Protein AF-A0A3D0NR57-F1 (afdb_monomer)

Mean predicted aligned error: 5.12 Å

Radius of gyration: 17.78 Å; Cα contacts (8 Å, |Δi|>4): 82; chains: 1; bounding box: 37×34×41 Å

Secondary structure (DSSP, 8-state):
--------PPEEEEETTEEEEE-----SSSEEEEEEEEEEPPPTTT-----STTS-S-----SEEEEEEEEEEE-TT-S--

Solvent-accessible surface area (backbone atoms only — not comparable to full-atom values): 5790 Å² total; per-residue (Å²): 134,88,78,82,81,86,86,84,73,64,43,86,46,74,57,100,92,43,77,45,71,49,69,92,78,85,79,97,66,67,46,71,39,75,46,75,50,75,47,61,62,76,52,78,90,82,46,84,77,60,86,58,96,86,31,70,100,71,86,87,72,64,81,52,54,75,49,74,47,76,65,43,76,46,58,86,80,74,67,84,131

Foldseek 3Di:
DPPDDDDDFWDWDADPVGIDTDDDTDDPAWFWDKDKDKAADDDCVVDDADPDPVGDPDDDDDRIDMDIDGGDTDHPPPDDD

pLDDT: mean 90.53, std 8.97, range [49.31, 98.38]

Structure (mmCIF, N/CA/C/O backbone):
data_AF-A0A3D0NR57-F1
#
_entry.id   AF-A0A3D0NR57-F1
#
loop_
_atom_site.group_PDB
_atom_site.id
_atom_site.type_symbol
_atom_site.label_atom_id
_atom_site.label_alt_id
_atom_site.label_comp_id
_atom_site.label_asym_id
_atom_site.label_entity_id
_atom_site.label_seq_id
_atom_site.pdbx_PDB_ins_code
_atom_site.Cartn_x
_atom_site.Cartn_y
_atom_site.Cartn_z
_atom_site.occupancy
_atom_site.B_iso_or_equiv
_atom_site.auth_seq_id
_atom_site.auth_comp_id
_atom_site.auth_asym_id
_atom_site.auth_atom_id
_atom_site.pdbx_PDB_model_num
ATOM 1 N N . ASP A 1 1 ? -14.148 13.240 12.754 1.00 49.31 1 ASP A N 1
ATOM 2 C CA . ASP A 1 1 ? -14.019 14.690 12.448 1.00 49.31 1 ASP A CA 1
ATOM 3 C C . ASP A 1 1 ? -12.911 15.013 11.436 1.00 49.31 1 ASP A C 1
ATOM 5 O O . ASP A 1 1 ? -12.399 16.123 11.433 1.00 49.31 1 ASP A O 1
ATOM 9 N N . GLY A 1 2 ? -12.500 14.062 10.579 1.00 64.94 2 GLY A N 1
ATOM 10 C CA . GLY A 1 2 ? -11.454 14.280 9.561 1.00 64.94 2 GLY A CA 1
ATOM 11 C C . GLY A 1 2 ? -10.026 14.524 10.084 1.00 64.94 2 GLY A C 1
ATOM 12 O O . GLY A 1 2 ? -9.095 14.549 9.290 1.00 64.94 2 GLY A O 1
ATOM 13 N N . ASN A 1 3 ? -9.839 14.677 11.399 1.00 79.12 3 ASN A N 1
ATOM 14 C CA . ASN A 1 3 ? -8.558 15.063 12.003 1.00 79.12 3 ASN A CA 1
ATOM 15 C C . ASN A 1 3 ? -7.608 13.896 12.299 1.00 79.12 3 ASN A C 1
ATOM 17 O O . ASN A 1 3 ? -6.419 14.119 12.526 1.00 79.12 3 ASN A O 1
ATOM 21 N N . TYR A 1 4 ? -8.106 12.661 12.322 1.00 89.06 4 TYR A N 1
ATOM 22 C CA . TYR A 1 4 ? -7.263 11.506 12.585 1.00 89.06 4 TYR A CA 1
ATOM 23 C C . TYR A 1 4 ? -6.621 10.982 11.301 1.00 89.06 4 TYR A C 1
ATOM 25 O O . TYR A 1 4 ? -7.290 10.698 10.307 1.00 89.06 4 TYR A O 1
ATOM 33 N N . LYS A 1 5 ? -5.298 10.828 11.354 1.00 92.44 5 LYS A N 1
ATOM 34 C CA . LYS A 1 5 ? -4.483 10.216 10.312 1.00 92.44 5 LYS A CA 1
ATOM 35 C C . LYS A 1 5 ? -3.450 9.321 10.977 1.00 92.44 5 LYS A C 1
ATOM 37 O O . LYS A 1 5 ? -2.681 9.782 11.817 1.00 92.44 5 LYS A O 1
ATOM 42 N N . ALA A 1 6 ? -3.391 8.072 10.542 1.00 93.44 6 ALA A N 1
ATOM 43 C CA . ALA A 1 6 ? -2.301 7.170 10.869 1.00 93.44 6 ALA A CA 1
ATOM 44 C C . ALA A 1 6 ? -1.564 6.771 9.593 1.00 93.44 6 ALA A C 1
ATOM 46 O O . ALA A 1 6 ? -2.159 6.613 8.529 1.00 93.44 6 ALA A O 1
ATOM 47 N N . THR A 1 7 ? -0.246 6.646 9.703 1.00 94.00 7 THR A N 1
ATOM 48 C CA . THR A 1 7 ? 0.637 6.256 8.605 1.00 94.00 7 THR A CA 1
ATOM 49 C C . THR A 1 7 ? 1.652 5.254 9.120 1.00 94.00 7 THR A C 1
ATOM 51 O O . THR A 1 7 ? 2.138 5.397 10.240 1.00 94.00 7 THR A O 1
ATOM 54 N N . GLY A 1 8 ? 2.011 4.286 8.288 1.00 94.50 8 GLY A N 1
ATOM 55 C CA . GLY A 1 8 ? 3.070 3.328 8.569 1.00 94.50 8 GLY A CA 1
ATOM 56 C C . GLY A 1 8 ? 3.770 2.916 7.281 1.00 94.50 8 GLY A C 1
ATOM 57 O O . GLY A 1 8 ? 3.254 3.144 6.187 1.00 94.50 8 GLY A O 1
ATOM 58 N N . THR A 1 9 ? 4.943 2.311 7.425 1.00 95.56 9 THR A N 1
ATOM 59 C CA . THR A 1 9 ? 5.679 1.696 6.318 1.00 95.56 9 THR A CA 1
ATOM 60 C C . THR A 1 9 ? 5.509 0.195 6.428 1.00 95.56 9 THR A C 1
ATOM 62 O O . THR A 1 9 ? 5.763 -0.371 7.491 1.00 95.56 9 THR A O 1
ATOM 65 N N . PHE A 1 10 ? 5.072 -0.448 5.348 1.00 96.44 10 PHE A N 1
ATOM 66 C CA . PHE A 1 10 ? 4.994 -1.899 5.333 1.00 96.44 10 PHE A CA 1
ATOM 67 C C . PHE A 1 10 ? 6.394 -2.498 5.233 1.00 96.44 10 PHE A C 1
ATOM 69 O O . PHE A 1 10 ? 7.224 -2.030 4.453 1.00 96.44 10 PHE A O 1
ATOM 76 N N . MET A 1 11 ? 6.627 -3.558 5.995 1.00 95.88 11 MET A N 1
ATOM 77 C CA . MET A 1 11 ? 7.847 -4.356 5.927 1.00 95.88 11 MET A CA 1
ATOM 78 C C . MET A 1 11 ? 7.556 -5.662 5.181 1.00 95.88 11 MET A C 1
ATOM 80 O O . MET A 1 11 ? 6.426 -6.148 5.264 1.00 95.88 11 MET A O 1
ATOM 84 N N . PRO A 1 12 ? 8.526 -6.241 4.449 1.00 95.69 12 PRO A N 1
ATOM 85 C CA . PRO A 1 12 ? 8.373 -7.580 3.890 1.00 95.69 12 PRO A CA 1
ATOM 86 C C . PRO A 1 12 ? 8.312 -8.614 5.023 1.00 95.69 12 PRO A C 1
ATOM 88 O O . PRO A 1 12 ? 9.127 -8.589 5.946 1.00 95.69 12 PRO A O 1
ATOM 91 N N . MET A 1 13 ? 7.335 -9.511 4.960 1.00 97.88 13 MET A N 1
ATOM 92 C CA . MET A 1 13 ? 7.017 -10.519 5.973 1.00 97.88 13 MET A CA 1
ATOM 93 C C . MET A 1 13 ? 6.519 -11.802 5.294 1.00 97.88 13 MET A C 1
ATOM 95 O O . MET A 1 13 ? 6.229 -11.816 4.099 1.00 97.88 13 MET A O 1
ATOM 99 N N . ALA A 1 14 ? 6.410 -12.888 6.054 1.00 98.00 14 ALA A N 1
ATOM 100 C CA . ALA A 1 14 ? 5.777 -14.124 5.607 1.00 98.00 14 ALA A CA 1
ATOM 101 C C . ALA A 1 14 ? 4.749 -14.588 6.643 1.00 98.00 14 ALA A C 1
ATOM 103 O O . ALA A 1 14 ? 4.994 -14.486 7.847 1.00 98.00 14 ALA A O 1
ATOM 104 N N . ALA A 1 15 ? 3.623 -15.109 6.167 1.00 96.88 15 ALA A N 1
ATOM 105 C CA . ALA A 1 15 ? 2.642 -15.850 6.956 1.00 96.88 15 ALA A CA 1
ATOM 106 C C . ALA A 1 15 ? 2.423 -17.240 6.335 1.00 96.88 15 ALA A C 1
ATOM 108 O O . ALA A 1 15 ? 3.102 -17.621 5.378 1.00 96.88 15 ALA A O 1
ATOM 109 N N . SER A 1 16 ? 1.511 -18.029 6.903 1.00 97.56 16 SER A N 1
ATOM 110 C CA . SER A 1 16 ? 1.207 -19.386 6.428 1.00 97.56 16 SER A CA 1
ATOM 111 C C . SER A 1 16 ? 0.669 -19.436 4.993 1.00 97.56 16 SER A C 1
ATOM 113 O O . SER A 1 16 ? 0.753 -20.484 4.360 1.00 97.56 16 SER A O 1
ATOM 115 N N . ASP A 1 17 ? 0.146 -18.326 4.474 1.00 97.19 17 ASP A N 1
ATOM 116 C CA . ASP A 1 17 ? -0.353 -18.152 3.106 1.00 97.19 17 ASP A CA 1
ATOM 117 C C . ASP A 1 17 ? 0.684 -17.546 2.140 1.00 97.19 17 ASP A C 1
ATOM 119 O O . ASP A 1 17 ? 0.408 -17.410 0.948 1.00 97.19 17 ASP A O 1
ATOM 123 N N . GLY A 1 18 ? 1.895 -17.244 2.622 1.00 98.06 18 GLY A N 1
ATOM 124 C CA . GLY A 1 18 ? 3.021 -16.806 1.803 1.00 98.06 18 GLY A CA 1
ATOM 125 C C . GLY A 1 18 ? 3.574 -15.416 2.149 1.00 98.06 18 GLY A C 1
ATOM 126 O O . GLY A 1 18 ? 3.271 -14.839 3.201 1.00 98.06 18 GLY A O 1
ATOM 127 N N . PRO A 1 19 ? 4.470 -14.890 1.293 1.00 98.38 19 PRO A N 1
ATOM 128 C CA . PRO A 1 19 ? 5.115 -13.600 1.502 1.00 98.38 19 PRO A CA 1
ATOM 129 C C . PRO A 1 19 ? 4.152 -12.432 1.255 1.00 98.38 19 PRO A C 1
ATOM 131 O O . PRO A 1 19 ? 3.396 -12.429 0.286 1.00 98.38 19 PRO A O 1
ATOM 134 N N . HIS A 1 20 ? 4.230 -11.403 2.094 1.00 97.44 20 HIS A N 1
ATOM 135 C CA . HIS A 1 20 ? 3.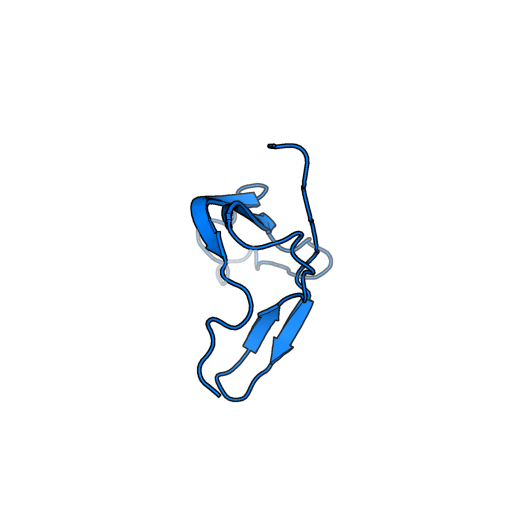456 -10.170 1.956 1.00 97.44 20 HIS A CA 1
ATOM 136 C C . HIS A 1 20 ? 4.202 -8.965 2.543 1.00 97.44 20 HIS A C 1
ATOM 138 O O . HIS A 1 20 ? 5.178 -9.106 3.274 1.00 97.44 20 HIS A O 1
ATOM 144 N N . TYR A 1 21 ? 3.726 -7.760 2.233 1.00 96.69 21 TYR A N 1
ATOM 145 C CA . TYR A 1 21 ? 4.133 -6.532 2.915 1.00 96.69 21 TYR A CA 1
ATOM 146 C C . TYR A 1 21 ? 3.076 -6.183 3.963 1.00 96.69 21 TYR A C 1
ATOM 148 O O . TYR A 1 21 ? 1.894 -6.124 3.628 1.00 96.69 21 TYR A O 1
ATOM 156 N N . GLY A 1 22 ? 3.479 -5.952 5.212 1.00 96.00 22 GLY A N 1
ATOM 157 C CA . GLY A 1 22 ? 2.543 -5.706 6.310 1.00 96.00 22 GLY A CA 1
ATOM 158 C C . GLY A 1 22 ? 3.025 -4.662 7.312 1.00 96.00 22 GLY A C 1
ATOM 159 O O . GLY A 1 22 ? 4.219 -4.380 7.426 1.00 96.00 22 GLY A O 1
ATOM 160 N N . ALA A 1 23 ? 2.076 -4.079 8.043 1.00 95.88 23 ALA A N 1
ATOM 161 C CA . ALA A 1 23 ? 2.325 -3.244 9.212 1.00 95.88 23 ALA A CA 1
ATOM 162 C C . ALA A 1 23 ? 1.116 -3.275 10.152 1.00 95.88 23 ALA A C 1
ATOM 164 O O . ALA A 1 23 ? -0.030 -3.254 9.704 1.00 95.88 23 ALA A O 1
ATOM 165 N N . ASN A 1 24 ? 1.374 -3.239 11.459 1.00 93.62 24 ASN A N 1
ATOM 166 C CA . ASN A 1 24 ? 0.325 -3.024 12.448 1.00 93.62 24 ASN A CA 1
ATOM 167 C C . ASN A 1 24 ? 0.004 -1.530 12.547 1.00 93.62 24 ASN A C 1
ATOM 169 O O . ASN A 1 24 ? 0.908 -0.705 12.693 1.00 93.62 24 ASN A O 1
ATOM 173 N N . LEU A 1 25 ? -1.284 -1.185 12.524 1.00 91.69 25 LEU A N 1
ATOM 174 C CA . LEU A 1 25 ? -1.761 0.188 12.668 1.00 91.69 25 LEU A CA 1
ATOM 175 C C . LEU A 1 25 ? -2.806 0.261 13.783 1.00 91.69 25 LEU A C 1
ATOM 177 O O . LEU A 1 25 ? -3.718 -0.560 13.850 1.00 91.69 25 LEU A O 1
ATOM 181 N N . LYS A 1 26 ? -2.680 1.251 14.668 1.00 91.00 26 LYS A N 1
ATOM 182 C CA . LYS A 1 26 ? -3.656 1.493 15.736 1.00 91.00 26 LYS A CA 1
ATOM 183 C C . LYS A 1 26 ? -4.677 2.528 15.278 1.00 91.00 26 LYS A C 1
ATOM 185 O O . LYS A 1 26 ? -4.307 3.695 15.213 1.00 91.00 26 LYS A O 1
ATOM 190 N N . MET A 1 27 ? -5.921 2.105 15.056 1.00 92.25 27 MET A N 1
ATOM 191 C CA . MET A 1 27 ? -7.069 2.951 14.674 1.00 92.25 27 MET A CA 1
ATOM 192 C C . MET A 1 27 ? -7.606 3.796 15.854 1.00 92.25 27 MET A C 1
ATOM 194 O O . MET A 1 27 ? -7.426 3.404 17.011 1.00 92.25 27 MET A O 1
ATOM 198 N N . ASP A 1 28 ? -8.260 4.938 15.587 1.00 92.88 28 ASP A N 1
ATOM 199 C CA . ASP A 1 28 ? -8.855 5.832 16.610 1.00 92.88 28 ASP A CA 1
ATOM 200 C C . ASP A 1 28 ? -10.302 5.506 17.000 1.00 92.88 28 ASP A C 1
ATOM 202 O O . ASP A 1 28 ? -10.850 6.134 17.904 1.00 92.88 28 ASP A O 1
ATOM 206 N N . GLY A 1 29 ? -10.910 4.505 16.377 1.00 93.00 29 GLY A N 1
ATOM 207 C CA . GLY A 1 29 ? -12.269 4.083 16.683 1.00 93.00 29 GLY A CA 1
ATOM 208 C C . GLY A 1 29 ? -12.887 3.342 15.513 1.00 93.00 29 GLY A C 1
ATOM 209 O O . GLY A 1 29 ? -12.200 3.013 14.553 1.00 93.00 29 GLY A O 1
ATOM 210 N N . ASP A 1 30 ? -14.180 3.070 15.614 1.00 94.88 30 ASP A N 1
ATOM 211 C CA . ASP A 1 30 ? -14.962 2.536 14.505 1.00 94.88 30 ASP A CA 1
ATOM 212 C C . ASP A 1 30 ? -15.361 3.677 13.570 1.00 94.88 30 ASP A C 1
ATOM 214 O O . ASP A 1 30 ? -15.706 4.772 14.024 1.00 94.88 30 ASP A O 1
ATOM 218 N N . GLY A 1 31 ? -15.365 3.429 12.263 1.00 94.06 31 GLY A N 1
ATOM 219 C CA . GLY A 1 31 ? -15.755 4.460 11.311 1.00 94.06 31 GLY A CA 1
ATOM 220 C C . GLY A 1 31 ? -15.349 4.190 9.874 1.00 94.06 31 GLY A C 1
ATOM 221 O O . GLY A 1 31 ? -14.773 3.155 9.538 1.00 94.06 31 GLY A O 1
ATOM 222 N N . LEU A 1 32 ? -15.673 5.165 9.026 1.00 95.19 32 LEU A N 1
ATOM 223 C CA . LEU A 1 32 ? -15.244 5.203 7.636 1.00 95.19 32 LEU A CA 1
ATOM 224 C C . LEU A 1 32 ? -13.924 5.964 7.522 1.00 95.19 32 LEU A C 1
ATOM 226 O O . LEU A 1 32 ? -13.825 7.118 7.940 1.00 95.19 32 LEU A O 1
ATOM 230 N N . TYR A 1 33 ? -12.947 5.334 6.884 1.00 94.81 33 TYR A N 1
ATOM 231 C CA . TYR A 1 33 ? -1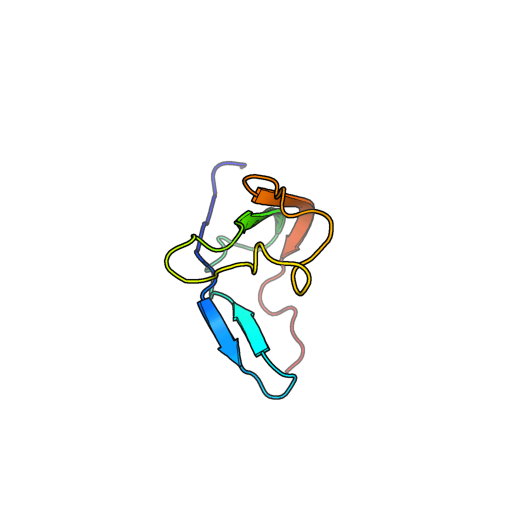1.622 5.881 6.630 1.00 94.81 33 TYR A CA 1
ATOM 232 C C . TYR A 1 33 ? -11.355 5.939 5.129 1.00 94.81 33 TYR A C 1
ATOM 234 O O . TYR A 1 33 ? -11.808 5.087 4.366 1.00 94.81 33 TYR A O 1
ATOM 242 N N . THR A 1 34 ? -10.573 6.921 4.697 1.00 96.00 34 THR A N 1
ATOM 243 C CA . THR A 1 34 ? -9.897 6.851 3.399 1.00 96.00 34 THR A CA 1
ATOM 244 C C . THR A 1 34 ? -8.561 6.155 3.612 1.00 96.00 34 THR A C 1
A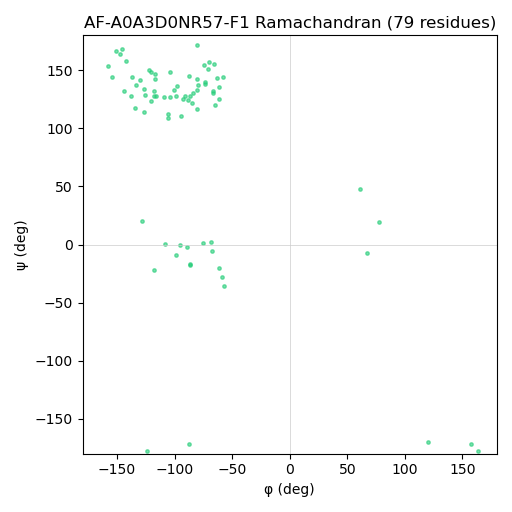TOM 246 O O . THR A 1 34 ? -7.760 6.591 4.441 1.00 96.00 34 THR A O 1
ATOM 249 N N . VAL A 1 35 ? -8.319 5.072 2.876 1.00 95.94 35 VAL A N 1
ATOM 250 C CA . VAL A 1 35 ? -7.070 4.305 2.951 1.00 95.94 35 VAL A CA 1
ATOM 251 C C . VAL A 1 35 ? -6.280 4.540 1.675 1.00 95.94 35 VAL A C 1
ATOM 253 O O . VAL A 1 35 ? -6.797 4.318 0.585 1.00 95.94 35 VAL A O 1
ATOM 256 N N . THR A 1 36 ? -5.020 4.953 1.798 1.00 97.06 36 THR A N 1
ATOM 257 C CA . THR A 1 36 ? -4.121 5.142 0.653 1.00 97.06 36 THR A CA 1
ATOM 258 C C . THR A 1 36 ? -2.902 4.243 0.792 1.00 97.06 36 THR A C 1
ATOM 260 O O . THR A 1 36 ? -2.149 4.346 1.759 1.00 97.06 36 THR A O 1
ATOM 263 N N . PHE A 1 37 ? -2.678 3.403 -0.213 1.00 97.00 37 PHE A N 1
ATOM 264 C CA . PHE A 1 37 ? -1.469 2.614 -0.390 1.00 97.00 37 PHE A CA 1
ATOM 265 C C . PHE A 1 37 ? -0.543 3.319 -1.377 1.00 97.00 37 PHE A C 1
ATOM 267 O O . PHE A 1 37 ? -0.977 3.816 -2.416 1.00 97.00 37 PHE A O 1
ATOM 274 N N . THR A 1 38 ? 0.746 3.364 -1.055 1.00 96.88 38 THR A N 1
ATOM 275 C CA . THR A 1 38 ? 1.791 3.879 -1.946 1.00 96.88 38 THR A CA 1
ATOM 276 C C . THR A 1 38 ? 2.868 2.819 -2.087 1.00 96.88 38 THR A C 1
ATOM 278 O O . THR A 1 38 ? 3.559 2.507 -1.119 1.00 96.88 38 THR A O 1
ATOM 281 N N . VAL A 1 39 ? 3.021 2.281 -3.293 1.00 95.12 39 VAL A N 1
ATOM 282 C CA . VAL A 1 39 ? 4.054 1.301 -3.632 1.00 95.12 39 VAL A CA 1
ATOM 283 C C . VAL A 1 39 ? 5.110 2.009 -4.460 1.00 95.12 39 VAL A C 1
ATOM 285 O O . VAL A 1 39 ? 4.845 2.442 -5.579 1.00 95.12 39 VAL A O 1
ATOM 288 N N . LYS A 1 40 ? 6.304 2.164 -3.895 1.00 91.94 40 LYS A N 1
ATOM 289 C CA . LYS A 1 40 ? 7.444 2.739 -4.609 1.00 91.94 40 LYS A CA 1
ATOM 290 C C . LYS A 1 40 ? 8.181 1.637 -5.352 1.00 91.94 40 LYS A C 1
ATOM 292 O O . LYS A 1 40 ? 8.266 0.515 -4.858 1.00 91.94 40 LYS A O 1
ATOM 297 N N . PHE A 1 41 ? 8.715 1.972 -6.521 1.00 88.12 41 PHE A N 1
ATOM 298 C CA . PHE A 1 41 ? 9.636 1.075 -7.206 1.00 88.12 41 PHE A CA 1
ATOM 299 C C . PHE A 1 41 ? 10.901 0.885 -6.344 1.00 88.12 41 PHE A C 1
ATOM 301 O O . PHE A 1 41 ? 11.299 1.845 -5.671 1.00 88.12 41 PHE A O 1
ATOM 308 N N . PRO A 1 42 ? 11.504 -0.320 -6.300 1.00 84.31 42 PRO A N 1
ATOM 309 C CA . PRO A 1 42 ? 12.735 -0.537 -5.552 1.00 84.31 42 PRO A CA 1
ATOM 310 C C . PRO A 1 42 ? 13.844 0.395 -6.036 1.00 84.31 42 PRO A C 1
ATOM 312 O O . PRO A 1 42 ? 13.946 0.720 -7.221 1.00 84.31 42 PRO A O 1
ATOM 315 N N . ASP A 1 43 ? 14.672 0.846 -5.101 1.00 81.81 43 ASP A N 1
ATOM 316 C CA . ASP A 1 43 ? 15.832 1.653 -5.447 1.00 81.81 43 ASP A CA 1
ATOM 317 C C . ASP A 1 43 ? 16.894 0.805 -6.171 1.00 81.81 43 ASP A C 1
ATOM 319 O O . ASP A 1 43 ? 16.977 -0.416 -6.016 1.00 81.81 43 ASP A O 1
ATOM 323 N N . SER A 1 44 ? 17.763 1.466 -6.937 1.00 77.25 44 SER A N 1
ATOM 324 C CA . SER A 1 44 ? 18.850 0.793 -7.657 1.00 77.25 44 SER A CA 1
ATOM 325 C C . SER A 1 44 ? 19.925 0.198 -6.738 1.00 77.25 44 SER A C 1
ATOM 327 O O . SER A 1 44 ? 20.856 -0.433 -7.228 1.00 77.25 44 SER A O 1
ATOM 329 N N . SER A 1 45 ? 19.853 0.424 -5.421 1.00 83.81 45 SER A N 1
ATOM 330 C CA . SER A 1 45 ? 20.747 -0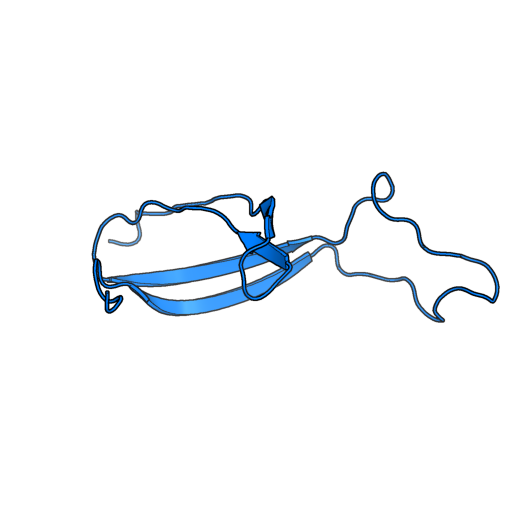.212 -4.445 1.00 83.81 45 SER A CA 1
ATOM 331 C C . SER A 1 45 ? 20.238 -1.582 -3.988 1.00 83.81 45 SER A C 1
ATOM 333 O O . SER A 1 45 ? 21.017 -2.381 -3.475 1.00 83.81 45 SER A O 1
ATOM 335 N N . THR A 1 46 ? 18.955 -1.875 -4.212 1.00 84.62 46 THR A N 1
ATOM 336 C CA . THR A 1 46 ? 18.283 -3.108 -3.778 1.00 84.62 46 THR A CA 1
ATOM 337 C C . THR A 1 46 ? 17.765 -3.950 -4.939 1.00 84.62 46 THR A C 1
ATOM 339 O O . THR A 1 46 ? 17.595 -5.158 -4.777 1.00 84.62 46 THR A O 1
ATOM 342 N N . TYR A 1 47 ? 17.548 -3.353 -6.114 1.00 88.75 47 TYR A N 1
ATOM 343 C CA . TYR A 1 47 ? 17.096 -4.065 -7.305 1.00 88.75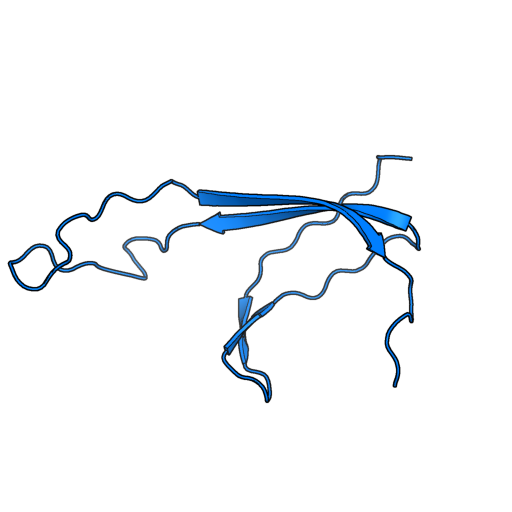 47 TYR A CA 1
ATOM 344 C C . TYR A 1 47 ? 17.724 -3.494 -8.577 1.00 88.75 47 TYR A C 1
ATOM 346 O O . TYR A 1 47 ? 17.718 -2.285 -8.804 1.00 88.75 47 TYR A O 1
ATOM 354 N N . LEU A 1 48 ? 18.249 -4.375 -9.427 1.00 89.88 48 LEU A N 1
ATOM 355 C CA . LEU A 1 48 ? 18.861 -4.017 -10.703 1.00 89.88 48 LEU A CA 1
ATOM 356 C C . LEU A 1 48 ? 18.152 -4.736 -11.846 1.00 89.88 48 LEU A C 1
ATOM 358 O O . LEU A 1 48 ? 17.639 -5.841 -11.682 1.00 89.88 48 LEU A O 1
ATOM 362 N N . ILE A 1 49 ? 18.153 -4.098 -13.013 1.00 89.62 49 ILE A N 1
ATOM 363 C CA . ILE A 1 49 ? 17.543 -4.618 -14.235 1.00 8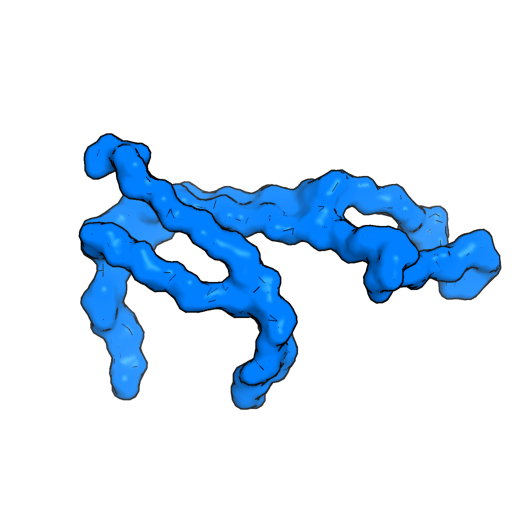9.62 49 ILE A CA 1
ATOM 364 C C . ILE A 1 49 ? 18.651 -4.793 -15.263 1.00 89.62 49 ILE A C 1
ATOM 366 O O . ILE A 1 49 ? 19.472 -3.895 -15.453 1.00 89.62 49 ILE A O 1
ATOM 370 N N . HIS A 1 50 ? 18.681 -5.954 -15.911 1.00 92.75 50 HIS A N 1
ATOM 371 C CA . HIS A 1 50 ? 19.598 -6.211 -17.014 1.00 92.75 50 HIS A CA 1
ATOM 372 C C . HIS A 1 50 ? 19.327 -5.230 -18.162 1.00 92.75 50 HIS A C 1
ATOM 374 O O . HIS A 1 50 ? 18.176 -4.990 -18.521 1.00 92.75 50 HIS A O 1
ATOM 380 N N . THR A 1 51 ? 20.388 -4.665 -18.734 1.00 89.81 51 THR A N 1
ATOM 381 C CA . THR A 1 51 ? 20.318 -3.713 -19.856 1.00 89.81 51 THR A CA 1
ATOM 382 C C . THR A 1 51 ? 20.806 -4.312 -21.177 1.00 89.81 51 THR A C 1
ATOM 384 O O . THR A 1 51 ? 20.826 -3.623 -22.195 1.00 89.81 51 THR A O 1
ATOM 387 N N . ASP A 1 52 ? 21.208 -5.584 -21.163 1.00 91.88 52 ASP A N 1
ATOM 388 C CA . ASP A 1 52 ? 21.550 -6.361 -22.349 1.00 91.88 52 ASP A CA 1
ATOM 389 C C . ASP A 1 52 ? 20.305 -7.045 -22.948 1.00 91.88 52 ASP A C 1
ATOM 391 O O . ASP A 1 52 ? 19.170 -6.810 -22.532 1.00 91.88 52 ASP A O 1
ATOM 395 N N . ASN A 1 53 ? 20.511 -7.919 -23.934 1.00 94.44 53 ASN A N 1
ATOM 396 C CA . ASN A 1 53 ? 19.435 -8.629 -24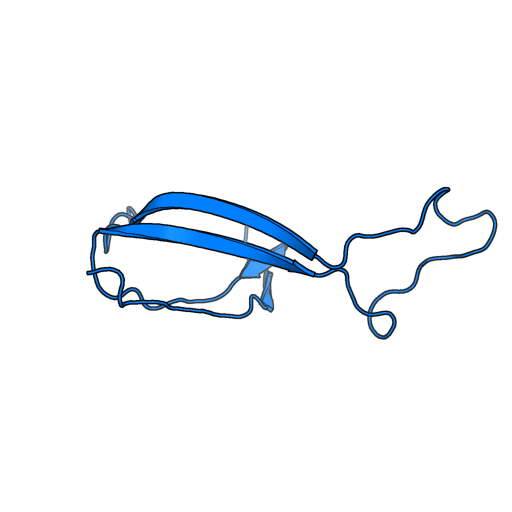.631 1.00 94.44 53 ASN A CA 1
ATOM 397 C C . ASN A 1 53 ? 18.686 -9.667 -23.769 1.00 94.44 53 ASN A C 1
ATOM 399 O O . ASN A 1 53 ? 17.814 -10.357 -24.293 1.00 94.44 53 ASN A O 1
ATOM 403 N N . THR A 1 54 ? 19.033 -9.810 -22.487 1.00 95.19 54 THR A N 1
ATOM 404 C CA . THR A 1 54 ? 18.324 -10.676 -21.533 1.00 95.19 54 THR A CA 1
ATOM 405 C C . THR A 1 54 ? 17.344 -9.903 -20.646 1.00 95.19 54 THR A C 1
ATOM 407 O O . THR A 1 54 ? 16.559 -10.516 -19.921 1.00 95.19 54 THR A O 1
ATOM 410 N N . GLY A 1 55 ? 17.383 -8.567 -20.693 1.00 93.06 55 GLY A N 1
ATOM 411 C CA . GLY A 1 55 ? 16.476 -7.684 -19.966 1.00 93.06 55 GLY A CA 1
ATOM 412 C C . GLY A 1 55 ? 15.112 -7.495 -20.644 1.00 93.06 55 GLY A C 1
ATOM 413 O O . GLY A 1 55 ? 14.903 -7.931 -21.776 1.00 93.06 55 GLY A O 1
ATOM 414 N N . PRO A 1 56 ? 14.161 -6.837 -19.958 1.00 91.88 56 PRO A N 1
ATOM 415 C CA . PRO A 1 56 ? 12.865 -6.499 -20.536 1.00 91.88 56 PRO A CA 1
ATOM 416 C C . PRO A 1 56 ? 12.977 -5.396 -21.601 1.00 91.88 56 PRO A C 1
ATOM 418 O O . PRO A 1 56 ? 13.798 -4.486 -21.477 1.00 91.88 56 PRO A O 1
ATOM 421 N N . ASP A 1 57 ? 12.063 -5.406 -22.579 1.00 90.44 57 ASP A N 1
ATOM 422 C CA . ASP A 1 57 ? 11.988 -4.397 -23.654 1.00 90.44 57 ASP A CA 1
ATOM 423 C C . ASP A 1 57 ? 11.805 -2.959 -23.127 1.00 90.44 57 ASP A C 1
ATOM 425 O O . ASP A 1 57 ? 12.216 -1.988 -23.765 1.00 90.44 57 ASP A O 1
ATOM 429 N N . THR A 1 58 ? 11.188 -2.803 -21.950 1.00 84.62 58 THR A N 1
ATOM 430 C CA . THR A 1 58 ? 10.971 -1.507 -21.294 1.00 84.62 58 THR A CA 1
ATOM 431 C C . THR A 1 58 ? 11.342 -1.574 -19.817 1.00 84.62 58 THR A C 1
ATOM 433 O O . THR A 1 58 ? 10.945 -2.508 -19.123 1.00 84.62 58 THR A O 1
ATOM 436 N N . HIS A 1 59 ? 12.027 -0.546 -19.319 1.00 79.25 59 HIS A N 1
ATOM 437 C CA . HIS A 1 59 ? 12.464 -0.431 -17.920 1.00 79.25 59 HIS A CA 1
ATOM 438 C C . HIS A 1 59 ? 12.056 0.912 -17.285 1.00 79.25 59 HIS A C 1
ATOM 440 O O . HIS A 1 59 ? 12.650 1.356 -16.304 1.00 79.25 59 HIS A O 1
ATOM 446 N N . ALA A 1 60 ? 11.058 1.587 -17.863 1.00 81.81 60 ALA A N 1
ATOM 447 C CA . ALA A 1 60 ? 10.506 2.815 -17.308 1.00 81.81 60 ALA A CA 1
ATOM 448 C C . ALA A 1 60 ? 9.443 2.479 -16.255 1.00 81.81 60 ALA A C 1
ATOM 450 O O . ALA A 1 60 ? 8.435 1.845 -16.566 1.00 81.81 60 ALA A O 1
ATOM 451 N N . PHE A 1 61 ? 9.650 2.948 -15.026 1.00 80.19 61 PHE A N 1
ATOM 452 C CA . PHE A 1 61 ? 8.696 2.783 -13.932 1.00 80.19 61 PHE A CA 1
ATOM 453 C C . PHE A 1 61 ? 8.190 4.142 -13.454 1.00 80.19 61 PHE A C 1
ATOM 455 O O . PHE A 1 61 ? 8.940 5.122 -13.472 1.00 80.19 61 PHE A O 1
ATOM 462 N N . PRO A 1 62 ? 6.929 4.229 -13.002 1.00 87.06 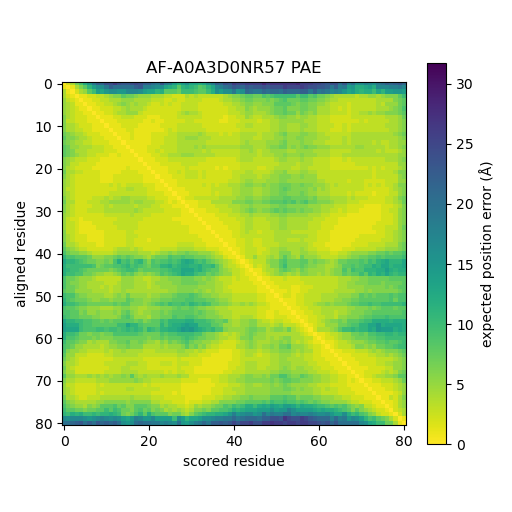62 PRO A N 1
ATOM 463 C CA . PRO A 1 62 ? 6.474 5.406 -12.286 1.00 87.06 62 PRO A CA 1
ATOM 464 C C . PRO A 1 62 ? 7.219 5.531 -10.950 1.00 87.06 62 PRO A C 1
ATOM 466 O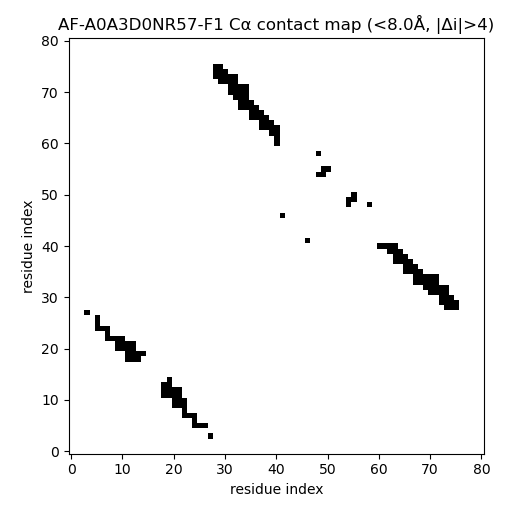 O . PRO A 1 62 ? 7.628 4.535 -10.355 1.00 87.06 62 PRO A O 1
ATOM 469 N N . ASN A 1 63 ? 7.311 6.755 -10.423 1.00 85.88 63 ASN A N 1
ATOM 470 C CA . ASN A 1 63 ? 7.898 7.000 -9.099 1.00 85.88 63 ASN A CA 1
ATOM 471 C C . ASN A 1 63 ? 7.186 6.206 -7.987 1.00 85.88 63 ASN A C 1
ATOM 473 O O . ASN A 1 63 ? 7.815 5.765 -7.025 1.00 85.88 63 ASN A O 1
ATOM 477 N N . ALA A 1 64 ? 5.866 6.045 -8.109 1.00 93.31 64 ALA A N 1
ATOM 478 C CA . ALA A 1 64 ? 5.063 5.190 -7.251 1.00 93.31 64 ALA A CA 1
ATOM 479 C C . ALA A 1 64 ? 3.757 4.787 -7.945 1.00 93.31 64 ALA A C 1
ATOM 481 O O . ALA A 1 64 ? 3.216 5.536 -8.760 1.00 93.31 64 ALA A O 1
ATOM 482 N N . ILE A 1 65 ? 3.223 3.637 -7.551 1.00 94.44 65 ILE A N 1
ATOM 483 C CA . ILE A 1 65 ? 1.828 3.260 -7.766 1.00 94.44 65 ILE A CA 1
ATOM 484 C C . ILE A 1 65 ? 1.060 3.695 -6.518 1.00 94.44 65 ILE A C 1
ATOM 486 O O . ILE A 1 65 ? 1.431 3.336 -5.398 1.00 94.44 65 ILE A O 1
ATOM 490 N N . VAL A 1 66 ? 0.006 4.486 -6.703 1.00 96.62 66 VAL A N 1
ATOM 491 C CA . VAL A 1 66 ? -0.847 4.969 -5.611 1.00 96.62 66 VAL A CA 1
ATOM 492 C C . VAL A 1 66 ? -2.246 4.412 -5.806 1.00 96.62 66 VAL A C 1
ATOM 494 O O . VAL A 1 66 ? -2.831 4.564 -6.876 1.00 96.62 66 VAL A O 1
ATOM 497 N N . TYR A 1 67 ? -2.779 3.782 -4.766 1.00 96.88 67 TYR A N 1
ATOM 498 C CA . TYR A 1 67 ? -4.146 3.281 -4.741 1.00 96.88 67 TYR A CA 1
ATOM 499 C C . TYR A 1 67 ? -4.867 3.834 -3.519 1.00 96.88 67 TYR A C 1
ATOM 501 O O . TYR A 1 67 ? -4.368 3.712 -2.402 1.00 96.88 67 TYR A O 1
ATOM 509 N N . THR A 1 68 ? -6.040 4.422 -3.731 1.00 97.44 68 THR A N 1
ATOM 510 C CA . THR A 1 68 ? -6.887 4.937 -2.656 1.00 97.44 68 THR A CA 1
ATOM 511 C C . THR A 1 68 ? -8.205 4.184 -2.658 1.00 97.44 68 THR A C 1
ATOM 513 O O . THR A 1 68 ? -8.872 4.097 -3.686 1.00 97.44 68 THR A O 1
ATOM 516 N N . TYR A 1 69 ? -8.572 3.657 -1.495 1.00 96.56 69 TYR A N 1
ATOM 517 C CA . TYR A 1 69 ? -9.887 3.104 -1.234 1.00 96.56 69 TYR A CA 1
ATOM 518 C C . TYR A 1 69 ? -10.660 4.079 -0.350 1.00 96.56 69 TYR A C 1
ATOM 520 O O . TYR A 1 69 ? -10.345 4.278 0.830 1.00 96.56 69 TYR A O 1
ATOM 528 N N . ASP A 1 70 ? -11.654 4.720 -0.953 1.00 94.25 70 ASP A N 1
ATOM 529 C CA . ASP A 1 70 ? -12.514 5.664 -0.261 1.00 94.25 70 ASP A CA 1
ATOM 530 C C . ASP A 1 70 ? -13.575 4.926 0.553 1.00 94.25 70 ASP A C 1
ATOM 532 O O . ASP A 1 70 ? -14.210 3.990 0.069 1.00 94.25 70 ASP A O 1
ATOM 536 N N . LYS A 1 71 ? -13.811 5.401 1.783 1.00 94.81 71 LYS A N 1
ATOM 537 C CA . LYS A 1 71 ? -14.852 4.886 2.688 1.00 94.81 71 LYS A CA 1
ATOM 538 C C . LYS A 1 71 ? -14.660 3.408 3.064 1.00 94.81 71 LYS A C 1
ATOM 540 O O . LYS A 1 71 ? -15.606 2.624 3.060 1.00 94.81 71 LYS A O 1
ATOM 545 N N . TRP A 1 72 ? -13.445 3.035 3.453 1.00 94.56 72 TRP A N 1
ATOM 546 C CA . TRP A 1 72 ? -13.198 1.783 4.162 1.00 94.56 72 TRP A CA 1
ATOM 547 C C . TRP A 1 72 ? -13.879 1.789 5.528 1.00 94.56 72 TRP A C 1
ATOM 549 O O . TRP A 1 72 ? -13.562 2.630 6.366 1.00 94.56 72 TRP A O 1
ATOM 559 N N . GLN A 1 73 ? -14.790 0.849 5.767 1.00 94.62 73 GLN A N 1
ATOM 560 C CA . GLN A 1 73 ? -15.371 0.654 7.090 1.00 94.62 73 GLN A CA 1
ATOM 561 C C . GLN A 1 73 ? -14.414 -0.165 7.954 1.00 94.62 73 GLN A C 1
ATOM 563 O O . GLN A 1 73 ? -14.175 -1.340 7.680 1.00 94.62 73 GLN A O 1
ATOM 568 N N . PHE A 1 74 ? -13.921 0.445 9.028 1.00 93.56 74 PHE A N 1
ATOM 569 C CA . PHE A 1 74 ? -13.276 -0.269 10.119 1.00 93.56 74 PHE A CA 1
ATOM 570 C C . PHE A 1 74 ? -14.258 -0.424 11.279 1.00 93.56 74 PHE A C 1
ATOM 572 O O . PHE A 1 74 ? -14.928 0.530 11.684 1.00 93.56 74 PHE A O 1
ATOM 579 N N . THR A 1 75 ? -14.325 -1.637 11.812 1.00 94.38 75 THR A N 1
ATOM 580 C CA . THR A 1 75 ? -15.109 -1.977 12.997 1.00 94.38 75 THR A CA 1
ATOM 581 C C . THR A 1 75 ? -14.224 -2.830 13.891 1.00 94.38 75 THR A C 1
ATOM 583 O O . THR A 1 75 ? -13.762 -3.904 13.497 1.00 94.38 75 THR A O 1
ATOM 586 N N . LYS A 1 76 ? -13.930 -2.331 15.088 1.00 91.56 76 LYS A N 1
ATOM 587 C CA . LYS A 1 76 ? -13.061 -2.988 16.055 1.00 91.56 76 LYS A CA 1
ATOM 588 C C . LYS A 1 76 ? -13.659 -4.335 16.449 1.00 91.56 76 LYS A C 1
ATOM 590 O O . LYS A 1 76 ? -14.788 -4.404 16.922 1.00 91.56 76 LYS A O 1
ATOM 595 N N . GLY A 1 77 ? -12.871 -5.399 16.301 1.00 88.12 77 GLY A N 1
ATOM 596 C CA . GLY A 1 77 ? -13.313 -6.751 16.649 1.00 88.12 77 GLY A CA 1
ATOM 597 C C . GLY A 1 77 ? -14.246 -7.390 15.618 1.00 88.12 77 GLY A C 1
ATOM 598 O O . GLY A 1 77 ? -14.941 -8.337 15.955 1.00 88.12 77 GLY A O 1
ATOM 599 N N . ALA A 1 78 ? -14.277 -6.898 14.374 1.00 87.62 78 ALA A N 1
ATOM 600 C CA . ALA A 1 78 ? -15.076 -7.494 13.296 1.00 87.62 78 ALA A CA 1
ATOM 601 C C . ALA A 1 78 ? -14.497 -8.801 12.715 1.00 87.62 78 ALA A C 1
ATOM 603 O O . ALA A 1 78 ? -15.063 -9.365 11.781 1.00 87.62 78 ALA A O 1
ATOM 604 N N . TRP A 1 79 ? -13.367 -9.279 13.232 1.00 84.94 79 TRP A N 1
ATOM 605 C CA . TRP A 1 79 ? -12.796 -10.575 12.880 1.00 84.94 79 TRP A CA 1
ATOM 606 C C . TRP A 1 79 ? -13.458 -11.675 13.716 1.00 84.94 79 TRP A C 1
ATOM 608 O O . TRP A 1 79 ? -13.562 -11.548 14.934 1.00 84.94 79 TRP A O 1
ATOM 618 N N . ALA A 1 80 ? -13.910 -12.743 13.054 1.00 63.91 80 ALA A N 1
ATOM 619 C CA . ALA A 1 80 ? -14.263 -13.976 13.745 1.00 63.91 80 ALA A CA 1
ATOM 620 C C . ALA A 1 80 ? -12.978 -14.587 14.324 1.00 63.91 80 ALA A C 1
ATOM 622 O O . ALA A 1 80 ? -11.978 -14.677 13.608 1.00 63.91 80 ALA A O 1
ATOM 623 N N . GLU A 1 81 ? -13.008 -14.952 15.605 1.00 55.53 81 GLU A N 1
ATOM 624 C CA . GLU A 1 81 ? -12.022 -15.874 16.183 1.00 55.53 81 GLU A CA 1
ATOM 625 C C . GLU A 1 81 ? -12.231 -17.294 15.643 1.00 55.53 81 GLU A C 1
ATOM 627 O O . GLU A 1 81 ? -13.408 -17.693 15.462 1.00 55.53 81 GLU A O 1
#

Sequence (81 aa):
DGNYKATGTFMPMAASDGPHYGANLKMDGDGLYTVTFTVKFPDSSTYLIHTDNTGPDTHAFPNAIVYTYDKWQFTKGAWAE

Nearest PDB structures (foldseek):
  8t7l-assembly1_B  TM=9.139E-01  e=2.259E-03  Treponema denticola ATCC 35405
  3nrp-assembly1_B  TM=7.247E-01  e=6.975E-03  Escherichia coli F11
  5i0y-assembly1_A  TM=7.299E-01  e=8.334E-03  Escherichia coli F11
  5i0x-assembly1_A  TM=7.218E-01  e=9.384E-03  Escherichia coli F11
  5i0y-assembly1_B  TM=6.784E-01  e=1.263E-02  Escherichia coli F11